Protein AF-V9WDM2-F1 (af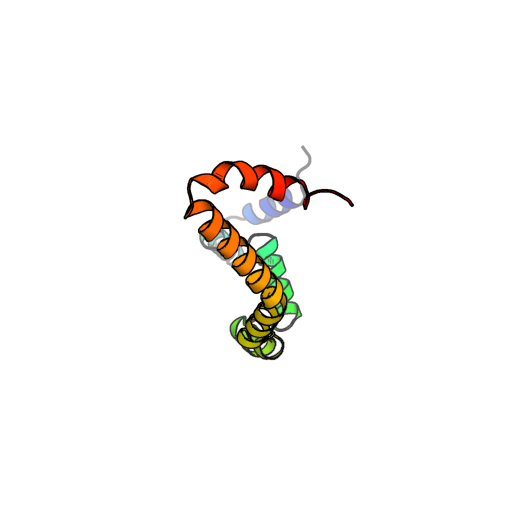db_monomer)

Sequence (119 aa):
MDMTVQELLQSELMEESSDDNEMLEVLEFVKQNGVPLTKEQAQAIFMLNSYGMSDVANYIINVRPQMTAVKKYYDMTNKLTLADRIKGNAKLGNLLKANANPANSLNVDKALSKDGGKL

Secondary structure (DSSP, 8-state):
-PPPHHHHHHHHHHHS-SSS-HHHHHHHHHHHH--PPPHHHHHHHHHHHHTT-SSHHHHHHHHTTTSPPHHHHHHHHHHHTHHHHHHHHHHHHHHHHHHSSTTSTTSHHHHHSSSS---

Organism: NCBI:txid697284

pLDDT: mean 71.93, std 13.54, range [37.59, 91.31]

Nearest PDB structures (foldseek):
  7tve-assembly1_D  TM=2.237E-01  e=8.327E+00  Saccharomyces cerevisiae W303

Solvent-accessible surface area (backbone atoms only — not comparable to full-atom values): 7320 Å² total; per-residue (Å²): 132,87,75,50,71,68,56,51,55,52,45,65,68,65,67,63,84,86,80,83,54,66,66,56,53,51,51,51,46,44,65,76,69,49,79,84,68,52,74,66,54,52,50,49,52,51,50,30,46,76,72,74,29,74,48,62,68,60,40,50,65,68,43,53,81,77,48,80,54,67,67,60,53,51,54,49,53,49,61,69,47,42,62,57,50,54,54,48,51,53,52,49,53,51,49,51,58,35,63,75,36,83,88,45,62,84,54,56,71,69,60,65,62,71,80,65,85,80,137

Foldseek 3Di:
DDDDPVRVVVCVLPVPDDDPPVVNVVVVCCVVPPDDDDPVRVVVCVVCVVVVNNDVVVVCVVCVVVDDDPVNVVVVVCVVCVVVVVVVVVVVVVVVVQVVDPVNPVCPVVVVVPVPDDD

Structure (mmCIF, N/CA/C/O backbone):
data_AF-V9WDM2-F1
#
_entry.id   AF-V9WDM2-F1
#
loop_
_atom_site.group_PDB
_atom_site.id
_atom_site.type_symbol
_atom_site.label_atom_id
_atom_site.label_alt_id
_atom_site.label_comp_id
_atom_site.label_asym_id
_atom_site.label_entity_id
_atom_site.label_seq_id
_atom_site.pdbx_PDB_ins_code
_atom_site.Cartn_x
_atom_site.Cartn_y
_atom_site.Cartn_z
_atom_site.occupancy
_atom_site.B_iso_or_equiv
_atom_site.auth_seq_id
_atom_site.auth_comp_id
_atom_site.auth_asym_id
_atom_site.auth_atom_id
_atom_site.pdbx_PDB_model_num
ATOM 1 N N . MET A 1 1 ? -40.932 20.734 13.663 1.00 45.69 1 MET A N 1
ATOM 2 C CA . MET A 1 1 ? -39.661 20.395 12.998 1.00 45.69 1 MET A CA 1
ATOM 3 C C . MET A 1 1 ? -39.357 18.985 13.437 1.00 45.69 1 MET A C 1
ATOM 5 O O . MET A 1 1 ? -39.225 18.781 14.636 1.00 45.69 1 MET A O 1
ATOM 9 N N . ASP A 1 2 ? -39.398 18.033 12.511 1.00 51.78 2 ASP A N 1
ATOM 10 C CA . ASP A 1 2 ? -39.182 16.621 12.829 1.00 51.78 2 ASP A CA 1
ATOM 11 C C . ASP A 1 2 ? -37.690 16.407 13.087 1.00 51.78 2 ASP A C 1
ATOM 13 O O . ASP A 1 2 ? -36.871 16.655 12.203 1.00 51.78 2 ASP A O 1
ATOM 17 N N . MET A 1 3 ? -37.346 16.016 14.315 1.00 63.31 3 MET A N 1
ATOM 18 C CA . MET A 1 3 ? -35.980 15.637 14.672 1.00 63.31 3 MET A CA 1
ATOM 19 C C . MET A 1 3 ? -35.615 14.329 13.981 1.00 63.31 3 MET A C 1
ATOM 21 O O . MET A 1 3 ? -36.419 13.394 13.909 1.00 63.31 3 MET A O 1
ATOM 25 N N . THR A 1 4 ? -34.386 14.249 13.486 1.00 74.25 4 THR A N 1
ATOM 26 C CA . THR A 1 4 ? -33.841 12.990 12.985 1.00 74.25 4 THR A CA 1
ATOM 27 C C . THR A 1 4 ? -33.590 12.028 14.148 1.00 74.25 4 THR A C 1
ATOM 29 O O . THR A 1 4 ? -33.334 12.436 15.278 1.00 74.25 4 THR A O 1
ATOM 32 N N . VAL A 1 5 ? -33.630 10.721 13.875 1.00 60.34 5 VAL A N 1
ATOM 33 C CA . VAL A 1 5 ? -33.375 9.682 14.892 1.00 60.34 5 VAL A CA 1
ATOM 34 C C . VAL A 1 5 ? -31.994 9.854 15.538 1.00 60.34 5 VAL A C 1
ATOM 36 O O . VAL A 1 5 ? -31.828 9.577 16.718 1.00 60.34 5 VAL A O 1
ATOM 39 N N . GLN A 1 6 ? -31.009 10.348 14.783 1.00 59.41 6 GLN A N 1
ATOM 40 C CA . GLN A 1 6 ? -29.681 10.659 15.313 1.00 59.41 6 GLN A CA 1
ATOM 41 C C . GLN A 1 6 ? -29.691 11.849 16.271 1.00 59.41 6 GLN A C 1
ATOM 43 O O . GLN A 1 6 ? -29.033 11.773 17.301 1.00 59.41 6 GLN A O 1
ATOM 48 N N . GLU A 1 7 ? -30.446 12.906 15.973 1.00 61.44 7 GLU A N 1
ATOM 49 C CA . GLU A 1 7 ? -30.584 14.059 16.871 1.00 61.44 7 GLU A CA 1
ATOM 50 C C . GLU A 1 7 ? -31.331 13.686 18.156 1.00 61.44 7 GLU A C 1
ATOM 52 O O . GLU A 1 7 ? -30.915 14.112 19.227 1.00 61.44 7 GLU A O 1
ATOM 57 N N . LEU A 1 8 ? -32.356 12.830 18.064 1.00 72.06 8 LEU A N 1
ATOM 58 C CA . LEU A 1 8 ? -33.081 12.310 19.229 1.00 72.06 8 LEU A CA 1
ATOM 59 C C . LEU A 1 8 ? -32.185 11.440 20.122 1.00 72.06 8 LEU A C 1
ATOM 61 O O . LEU A 1 8 ? -32.132 11.633 21.330 1.00 72.06 8 LEU A O 1
ATOM 65 N N . LEU A 1 9 ? -31.439 10.502 19.533 1.00 64.50 9 LEU A N 1
ATOM 66 C CA . LEU A 1 9 ? -30.516 9.654 20.294 1.00 64.50 9 LEU A CA 1
ATOM 67 C C . LEU A 1 9 ? -29.387 10.472 20.927 1.00 64.50 9 LEU A C 1
ATOM 69 O O . LEU A 1 9 ? -28.916 10.148 22.012 1.00 64.50 9 LEU A O 1
ATOM 73 N N . GLN A 1 10 ? -28.940 11.528 20.249 1.00 62.47 10 GLN A N 1
ATOM 74 C CA . GLN A 1 10 ? -27.895 12.409 20.751 1.00 62.47 10 GLN A CA 1
ATOM 75 C C . GLN A 1 10 ? -28.404 13.325 21.869 1.00 62.47 10 GLN A C 1
ATOM 77 O O . GLN A 1 10 ? -27.650 13.575 22.808 1.00 62.47 10 GLN A O 1
ATOM 82 N N . SER A 1 11 ? -29.658 13.788 21.805 1.00 64.12 11 SER A N 1
ATOM 83 C CA . SER A 1 11 ? -30.275 14.538 22.903 1.00 64.12 11 SER A CA 1
ATOM 84 C C . SER A 1 11 ? -30.521 13.641 24.112 1.00 64.12 11 SER A C 1
ATOM 86 O O . SER A 1 11 ? -30.099 13.994 25.204 1.00 64.12 11 SER A O 1
ATOM 88 N N . GLU A 1 12 ? -31.088 12.445 23.923 1.00 63.31 12 GLU A N 1
ATOM 89 C CA . GLU A 1 12 ? -31.323 11.492 25.021 1.00 63.31 12 GLU A CA 1
ATOM 90 C C . GLU A 1 12 ? -30.017 11.084 25.721 1.00 63.31 12 GLU A C 1
ATOM 92 O O . GLU A 1 12 ? -29.973 10.972 26.942 1.00 63.31 12 GLU A O 1
ATOM 97 N N . LEU A 1 13 ? -28.927 10.920 24.963 1.00 61.38 13 LEU A N 1
ATOM 98 C CA . LEU A 1 13 ? -27.621 10.546 25.510 1.00 61.38 13 LEU A CA 1
ATOM 99 C C . LEU A 1 13 ? -26.911 11.692 26.249 1.00 61.38 13 LEU A C 1
ATOM 101 O O . LEU A 1 13 ? -26.009 11.427 27.037 1.00 61.38 13 LEU A O 1
ATOM 105 N N . MET A 1 14 ? -27.268 12.952 25.977 1.00 60.31 14 MET A N 1
ATOM 106 C CA . MET A 1 14 ? -26.613 14.134 26.559 1.00 60.31 14 MET A CA 1
ATOM 107 C C . MET A 1 14 ? -27.497 14.925 27.535 1.00 60.31 14 MET A C 1
ATOM 109 O O . MET A 1 14 ? -26.991 15.832 28.194 1.00 60.31 14 MET A O 1
ATOM 113 N N . GLU A 1 15 ? -28.789 14.600 27.650 1.00 58.88 15 GLU A N 1
ATOM 114 C CA . GLU A 1 15 ? -29.723 15.228 28.598 1.00 58.88 15 GLU A CA 1
ATOM 115 C C . GLU A 1 15 ? -29.637 14.650 30.023 1.00 58.88 15 GLU A C 1
ATOM 117 O O . GLU A 1 15 ? -30.030 15.333 30.971 1.00 58.88 15 GLU A O 1
ATOM 122 N N . GLU A 1 16 ? -29.078 13.451 30.224 1.00 55.97 16 GLU A N 1
ATOM 123 C CA . GLU A 1 16 ? -28.810 12.947 31.576 1.00 55.97 16 GLU A CA 1
ATOM 124 C C . GLU A 1 16 ? -27.536 13.581 32.159 1.00 55.97 16 GLU A C 1
ATOM 126 O O . GLU A 1 16 ? -26.406 13.305 31.756 1.00 55.97 16 GLU A O 1
ATOM 131 N N . SER A 1 17 ? -27.744 14.455 33.142 1.00 50.75 17 SER A N 1
ATOM 132 C CA . SER A 1 17 ? -26.737 15.135 33.957 1.00 50.75 17 SER A CA 1
ATOM 133 C C . SER A 1 17 ? -25.688 14.184 34.562 1.00 50.75 17 SER A C 1
ATOM 135 O O . SER A 1 17 ? -25.905 13.561 35.596 1.00 50.75 17 SER A O 1
ATOM 137 N N . SER A 1 18 ? -24.567 14.057 33.857 1.00 58.34 18 SER A N 1
ATOM 138 C CA . SER A 1 18 ? -23.170 14.314 34.254 1.00 58.34 18 SER A CA 1
ATOM 139 C C . SER A 1 18 ? -22.692 14.150 35.714 1.00 58.34 18 SER A C 1
ATOM 141 O O . SER A 1 18 ? -21.987 15.038 36.178 1.00 58.34 18 SER A O 1
ATOM 143 N N . ASP A 1 19 ? -22.945 13.046 36.418 1.00 53.44 19 ASP A N 1
ATOM 144 C CA . ASP A 1 19 ? -22.088 12.737 37.592 1.00 53.44 19 ASP A CA 1
ATOM 145 C C . ASP A 1 19 ? -21.684 11.258 37.769 1.00 53.44 19 ASP A C 1
ATOM 147 O O . ASP A 1 19 ? -20.655 11.012 38.383 1.00 53.44 19 ASP A O 1
ATOM 151 N N . ASP A 1 20 ? -22.384 10.276 37.182 1.00 55.91 20 ASP A N 1
ATOM 152 C CA . ASP A 1 20 ? -22.072 8.839 37.397 1.00 55.91 20 ASP A CA 1
ATOM 153 C C . ASP A 1 20 ? -22.125 7.971 36.121 1.00 55.91 20 ASP A C 1
ATOM 155 O O . ASP A 1 20 ? -22.142 6.739 36.180 1.00 55.91 20 ASP A O 1
ATOM 159 N N . ASN A 1 21 ? -22.175 8.582 34.934 1.00 65.44 21 ASN A N 1
ATOM 160 C CA . ASN A 1 21 ? -22.276 7.826 33.688 1.00 65.44 21 ASN A CA 1
ATOM 161 C C . ASN A 1 21 ? -20.900 7.694 33.021 1.00 65.44 21 ASN A C 1
ATOM 163 O O . ASN A 1 21 ? -20.514 8.482 32.159 1.00 65.44 21 ASN A O 1
ATOM 167 N N . GLU A 1 22 ? -20.167 6.661 33.437 1.00 62.72 22 GLU A N 1
ATOM 168 C CA . GLU A 1 22 ? -18.831 6.285 32.945 1.00 62.72 22 GLU A CA 1
ATOM 169 C C . GLU A 1 22 ? -18.790 6.184 31.404 1.00 62.72 22 GLU A C 1
ATOM 171 O O . GLU A 1 22 ? -17.796 6.521 30.765 1.00 62.72 22 GLU A O 1
ATOM 176 N N . MET A 1 23 ? -19.909 5.806 30.773 1.00 68.44 23 MET A N 1
ATOM 177 C CA . MET A 1 23 ? -20.045 5.776 29.313 1.00 68.44 23 MET A CA 1
ATOM 178 C C . MET A 1 23 ? -20.056 7.173 28.681 1.00 68.44 23 MET A C 1
ATOM 180 O O . MET A 1 23 ? -19.494 7.355 27.603 1.00 68.44 23 MET A O 1
ATOM 184 N N . LEU A 1 24 ? -20.665 8.162 29.335 1.00 70.75 24 LEU A N 1
ATOM 185 C CA . LEU A 1 24 ? -20.655 9.564 28.902 1.00 70.75 24 LEU A CA 1
ATOM 186 C C . LEU A 1 24 ? -19.240 10.144 29.000 1.00 70.75 24 LEU A C 1
ATOM 188 O O . LEU A 1 24 ? -18.790 10.808 28.071 1.00 70.75 24 LEU A O 1
ATOM 192 N N . GLU A 1 25 ? -18.508 9.817 30.066 1.00 69.62 25 GLU A N 1
ATOM 193 C CA . GLU A 1 25 ? -17.116 10.238 30.250 1.00 69.62 25 GLU A CA 1
ATOM 194 C C . GLU A 1 25 ? -16.181 9.583 29.219 1.00 69.62 25 GLU A C 1
ATOM 196 O O . GLU A 1 25 ? -15.334 10.251 28.625 1.00 69.62 25 GLU A O 1
ATOM 201 N N . VAL A 1 26 ? -16.395 8.299 28.905 1.00 67.88 26 VAL A N 1
ATOM 202 C CA . VAL A 1 26 ? -15.683 7.594 27.826 1.00 67.88 26 VAL A CA 1
ATOM 203 C C . VAL A 1 26 ? -16.017 8.186 26.456 1.00 67.88 26 VAL A C 1
ATOM 205 O O . VAL A 1 26 ? -15.117 8.358 25.635 1.00 67.88 26 VAL A O 1
ATOM 208 N N . LEU A 1 27 ? -17.277 8.527 26.183 1.00 73.75 27 LEU A N 1
ATOM 209 C CA . LEU A 1 27 ? -17.672 9.146 24.914 1.00 73.75 27 LEU A CA 1
ATOM 210 C C . LEU A 1 27 ? -17.120 10.567 24.770 1.00 73.75 27 LEU A C 1
ATOM 212 O O . LEU A 1 27 ? -16.655 10.923 23.687 1.00 73.75 27 LEU A O 1
ATOM 216 N N . GLU A 1 28 ? -17.112 11.354 25.845 1.00 73.12 28 GLU A N 1
ATOM 217 C CA . GLU A 1 28 ? -16.496 12.682 25.883 1.00 73.12 28 GLU A CA 1
ATOM 218 C C . GLU A 1 28 ? -14.972 12.567 25.703 1.00 73.12 28 GLU A C 1
ATOM 220 O O . GLU A 1 28 ? -14.385 13.277 24.886 1.00 73.12 28 GLU A O 1
ATOM 225 N N . PHE A 1 29 ? -14.332 11.589 26.352 1.00 73.12 29 PHE A N 1
ATOM 226 C CA . PHE A 1 29 ? -12.915 11.283 26.166 1.00 73.12 29 PHE A CA 1
ATOM 227 C C . PHE A 1 29 ? -12.597 10.871 24.723 1.00 73.12 29 PHE A C 1
ATOM 229 O O . PHE A 1 29 ? -11.645 11.385 24.136 1.00 73.12 29 PHE A O 1
ATOM 236 N N . VAL A 1 30 ? -13.398 9.986 24.122 1.00 68.50 30 VAL A N 1
ATOM 237 C CA . VAL A 1 30 ? -13.250 9.547 22.723 1.00 68.50 30 VAL A CA 1
ATOM 238 C C . VAL A 1 30 ? -13.524 10.696 21.755 1.00 68.50 30 VAL A C 1
ATOM 240 O O . VAL A 1 30 ? -12.865 10.795 20.728 1.00 68.50 30 VAL A O 1
ATOM 243 N N . LYS A 1 31 ? -14.441 11.608 22.072 1.00 68.31 31 LYS A N 1
ATOM 244 C CA . LYS A 1 31 ? -14.692 12.810 21.268 1.00 68.31 31 LYS A CA 1
ATOM 245 C C . LYS A 1 31 ? -13.525 13.797 21.335 1.00 68.31 31 LYS A C 1
ATOM 247 O O . LYS A 1 31 ? -13.182 14.394 20.319 1.00 68.31 31 LYS A O 1
ATOM 252 N N . GLN A 1 32 ? -12.921 13.970 22.511 1.00 73.44 32 GLN A N 1
ATOM 253 C CA . GLN A 1 32 ? -11.815 14.909 22.723 1.00 73.44 32 GLN A CA 1
ATOM 254 C C . GLN A 1 32 ? -10.458 14.360 22.254 1.00 73.44 32 GLN A C 1
ATOM 256 O O . GLN A 1 32 ? -9.615 15.131 21.801 1.00 73.44 32 GLN A O 1
ATOM 261 N N . ASN A 1 33 ? -10.246 13.043 22.341 1.00 71.44 33 ASN A N 1
ATOM 262 C CA . ASN A 1 33 ? -8.949 12.398 22.090 1.00 71.44 33 ASN A CA 1
ATOM 263 C C . ASN A 1 33 ? -8.966 11.416 20.913 1.00 71.44 33 ASN A C 1
ATOM 265 O O . ASN A 1 33 ? -7.913 10.952 20.471 1.00 71.44 33 ASN A O 1
ATOM 269 N N . GLY A 1 34 ? -10.143 11.065 20.403 1.00 62.62 34 GLY A N 1
ATOM 270 C CA . GLY A 1 34 ? -10.276 10.186 19.255 1.00 62.62 34 GLY A CA 1
ATOM 271 C C . GLY A 1 34 ? -9.831 10.895 17.988 1.00 62.62 34 GLY A C 1
ATOM 272 O O . GLY A 1 34 ? -10.251 12.011 17.694 1.00 62.62 34 GLY A O 1
ATOM 273 N N . VAL A 1 35 ? -8.993 10.221 17.206 1.00 70.00 35 VAL A N 1
ATOM 274 C CA . VAL A 1 35 ? -8.709 10.628 15.832 1.00 70.00 35 VAL A CA 1
ATOM 275 C C . VAL A 1 35 ? -9.834 10.054 14.969 1.00 70.00 35 VAL A C 1
ATOM 277 O O . VAL A 1 35 ? -9.858 8.835 14.767 1.00 70.00 35 VAL A O 1
ATOM 280 N N . PRO A 1 36 ? -10.797 10.871 14.494 1.00 70.69 36 PRO A N 1
ATOM 281 C CA . PRO A 1 36 ? -11.882 10.364 13.671 1.00 70.69 36 PRO A CA 1
ATOM 282 C C . PRO A 1 36 ? -11.296 9.777 12.388 1.00 70.69 36 PRO A C 1
ATOM 284 O O . PRO A 1 36 ? -10.600 10.455 11.630 1.00 70.69 36 PRO A O 1
ATOM 287 N N . LEU A 1 37 ? -11.566 8.495 12.163 1.00 77.12 37 LEU A N 1
ATOM 288 C CA . LEU A 1 37 ? -11.148 7.811 10.950 1.00 77.12 37 LEU A CA 1
ATOM 289 C C . LEU A 1 37 ? -12.026 8.255 9.782 1.00 77.12 37 LEU A C 1
ATOM 291 O O . LEU A 1 37 ? -13.242 8.403 9.923 1.00 77.12 37 LEU A O 1
ATOM 295 N N . THR A 1 38 ? -11.429 8.411 8.603 1.00 84.81 38 THR A N 1
ATOM 296 C CA . THR A 1 38 ? -12.218 8.579 7.379 1.00 84.81 38 THR A CA 1
ATOM 297 C C . THR A 1 38 ? -12.978 7.291 7.059 1.00 84.81 38 THR A C 1
ATOM 299 O O . THR A 1 38 ? -12.635 6.199 7.528 1.00 84.81 38 THR A O 1
ATOM 302 N N . LYS A 1 39 ? -14.006 7.396 6.212 1.00 80.69 39 LYS A N 1
ATOM 303 C CA . LYS A 1 39 ? -14.799 6.243 5.763 1.00 80.69 39 LYS A CA 1
ATOM 304 C C . LYS A 1 39 ? -13.913 5.144 5.166 1.00 80.69 39 LYS A C 1
ATOM 306 O O . LYS A 1 39 ? -14.109 3.966 5.454 1.00 80.69 39 LYS A O 1
ATOM 311 N N . GLU A 1 40 ? -12.914 5.534 4.382 1.00 81.94 40 GLU A N 1
ATOM 312 C CA . GLU A 1 40 ? -11.959 4.627 3.745 1.00 81.94 40 GLU A CA 1
ATOM 313 C C . GLU A 1 40 ? -11.073 3.930 4.780 1.00 81.94 40 GLU A C 1
ATOM 315 O O . GLU A 1 40 ? -10.819 2.734 4.660 1.00 81.94 40 GLU A O 1
ATOM 320 N N . GLN A 1 41 ? -10.634 4.646 5.819 1.00 76.12 41 GLN A N 1
ATOM 321 C CA . GLN A 1 41 ? -9.817 4.079 6.894 1.00 76.12 41 GLN A CA 1
ATOM 322 C C . GLN A 1 41 ? -10.611 3.076 7.735 1.00 76.12 41 GLN A C 1
ATOM 324 O O . GLN A 1 41 ? -10.118 1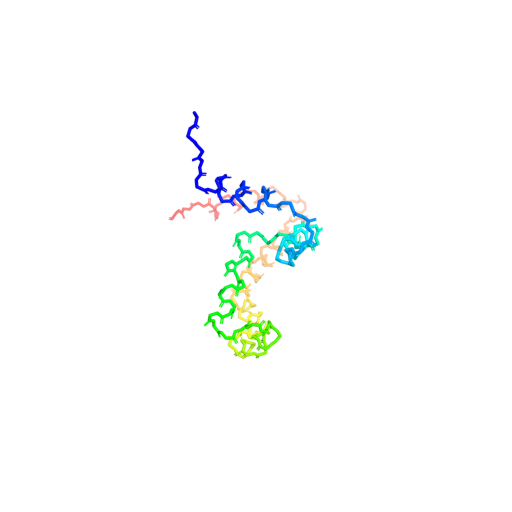.983 8.010 1.00 76.12 41 GLN A O 1
ATOM 329 N N . ALA A 1 42 ? -11.859 3.397 8.083 1.00 81.81 42 ALA A N 1
ATOM 330 C CA . ALA A 1 42 ? -12.745 2.472 8.786 1.00 81.81 42 ALA A CA 1
ATOM 331 C C . ALA A 1 42 ? -13.024 1.209 7.949 1.00 81.81 42 ALA A C 1
ATOM 333 O O . ALA A 1 42 ? -12.955 0.089 8.458 1.00 81.81 42 ALA A O 1
ATOM 334 N N . GLN A 1 43 ? -13.269 1.377 6.645 1.00 83.56 43 GLN A N 1
ATOM 335 C CA . GLN A 1 43 ? -13.483 0.264 5.720 1.00 83.56 43 GLN A CA 1
ATOM 336 C C . GLN A 1 43 ? -12.221 -0.597 5.554 1.00 83.56 43 GLN A C 1
ATOM 338 O O . GLN A 1 43 ? -12.315 -1.825 5.548 1.00 83.56 43 GLN A O 1
ATOM 34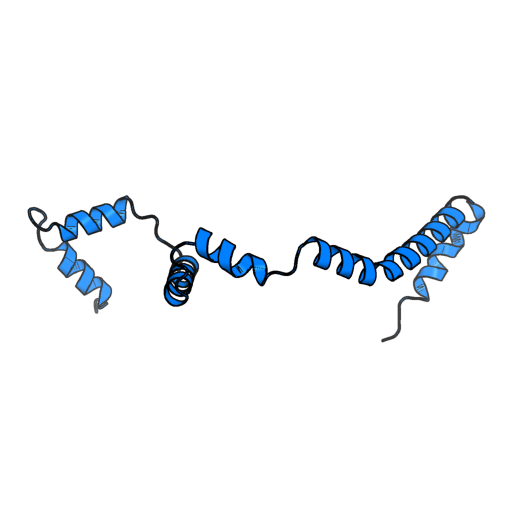3 N N . ALA A 1 44 ? -11.042 0.025 5.486 1.00 80.06 44 ALA A N 1
ATOM 344 C CA . ALA A 1 44 ? -9.763 -0.676 5.426 1.00 80.06 44 ALA A CA 1
ATOM 345 C C . ALA A 1 44 ? -9.497 -1.493 6.699 1.00 80.06 44 ALA A C 1
ATOM 347 O O . ALA A 1 44 ? -9.115 -2.655 6.599 1.00 80.06 44 ALA A O 1
ATOM 348 N N . ILE A 1 45 ? -9.760 -0.933 7.885 1.00 81.56 45 ILE A N 1
ATOM 349 C CA . ILE A 1 45 ? -9.640 -1.658 9.162 1.00 81.56 45 ILE A CA 1
ATOM 350 C C . ILE A 1 45 ? -10.627 -2.824 9.225 1.00 81.56 45 ILE A C 1
ATOM 352 O O . ILE A 1 45 ? -10.265 -3.917 9.660 1.00 81.56 45 ILE A O 1
ATOM 356 N N . PHE A 1 46 ? -11.863 -2.624 8.765 1.00 83.50 46 PHE A N 1
ATOM 357 C CA . PHE A 1 46 ? -12.852 -3.697 8.710 1.00 83.50 46 PHE A CA 1
ATOM 358 C C . PHE A 1 46 ? -12.398 -4.843 7.797 1.00 83.50 46 PHE A C 1
ATOM 360 O O . PHE A 1 46 ? -12.485 -6.006 8.186 1.00 83.50 46 PHE A O 1
ATOM 367 N N . MET A 1 47 ? -11.867 -4.523 6.613 1.00 83.12 47 MET A N 1
ATOM 368 C CA . MET A 1 47 ? -11.308 -5.524 5.702 1.00 83.12 47 MET A CA 1
ATOM 369 C C . MET A 1 47 ? -10.102 -6.234 6.320 1.00 83.12 47 MET A C 1
ATOM 371 O O . MET A 1 47 ? -10.034 -7.456 6.291 1.00 83.12 47 MET A O 1
ATOM 375 N N . LEU A 1 48 ? -9.172 -5.496 6.928 1.00 82.56 48 LEU A N 1
ATOM 376 C CA . LEU A 1 48 ? -8.030 -6.091 7.621 1.00 82.56 48 LEU A CA 1
ATOM 377 C C . LEU A 1 48 ? -8.499 -7.087 8.690 1.00 82.56 48 LEU A C 1
ATOM 379 O O . LEU A 1 48 ? -8.040 -8.223 8.716 1.00 82.56 48 LEU A O 1
ATOM 383 N N . ASN A 1 49 ? -9.487 -6.724 9.505 1.00 81.31 49 ASN A N 1
ATOM 384 C CA . ASN A 1 49 ? -10.037 -7.639 10.503 1.00 81.31 49 ASN A CA 1
ATOM 385 C C . ASN A 1 49 ? -10.742 -8.858 9.887 1.00 81.31 49 ASN A C 1
ATOM 387 O O . ASN A 1 49 ? -10.520 -9.976 10.353 1.00 81.31 49 ASN A O 1
ATOM 391 N N . SER A 1 50 ? -11.552 -8.685 8.836 1.00 82.69 50 SER A N 1
ATOM 392 C CA . SER A 1 50 ? -12.302 -9.794 8.223 1.00 82.69 50 SER A CA 1
ATOM 393 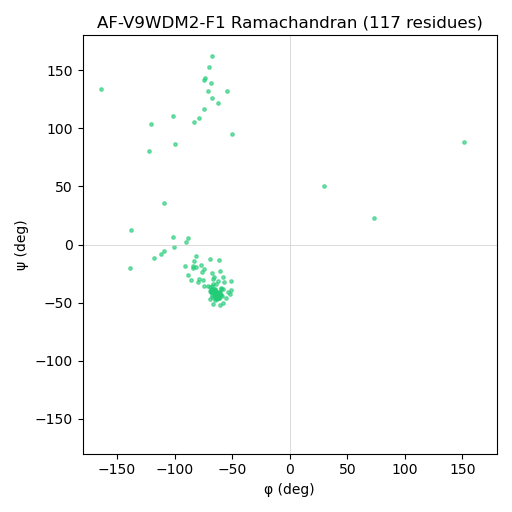C C . SER A 1 50 ? -11.401 -10.835 7.558 1.00 82.69 50 SER A C 1
ATOM 395 O O . SER A 1 50 ? -11.746 -12.016 7.520 1.00 82.69 50 SER A O 1
ATOM 397 N N . TYR A 1 51 ? -10.225 -10.420 7.093 1.00 79.38 51 TYR A N 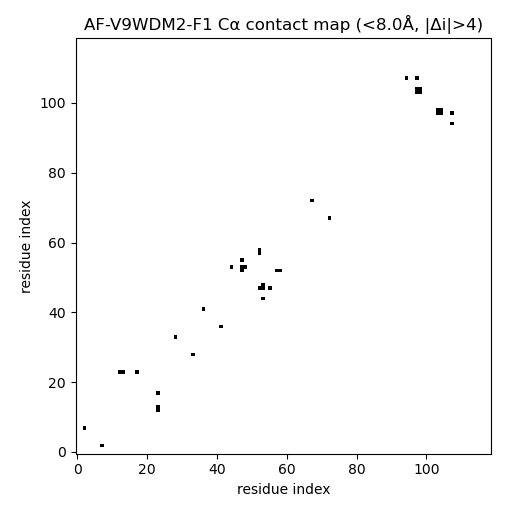1
ATOM 398 C CA . TYR A 1 51 ? -9.211 -11.315 6.550 1.00 79.38 51 TYR A CA 1
ATOM 399 C C . TYR A 1 51 ? -8.240 -11.875 7.609 1.00 79.38 51 TYR A C 1
ATOM 401 O O . TYR A 1 51 ? -7.281 -12.559 7.250 1.00 79.38 51 TYR A O 1
ATOM 409 N N . GLY A 1 52 ? -8.459 -11.610 8.905 1.00 78.06 52 GLY A N 1
ATOM 410 C CA . GLY A 1 52 ? -7.573 -12.062 9.988 1.00 78.06 52 GLY A CA 1
ATOM 411 C C . GLY A 1 52 ? -6.239 -11.303 10.054 1.00 78.06 52 GLY A C 1
ATOM 412 O O . GLY A 1 52 ? -5.249 -11.808 10.575 1.00 78.06 52 GLY A O 1
ATOM 413 N N . MET A 1 53 ? -6.208 -10.093 9.499 1.00 76.50 53 MET A N 1
ATOM 414 C CA . MET A 1 53 ? -5.044 -9.224 9.303 1.00 76.50 53 MET A CA 1
ATOM 415 C C . MET A 1 53 ? -5.093 -8.007 10.239 1.00 76.50 53 MET A C 1
ATOM 417 O O . MET A 1 53 ? -4.701 -6.907 9.857 1.00 76.50 53 MET A O 1
ATOM 421 N N . SER A 1 54 ? -5.596 -8.196 11.462 1.00 73.50 54 SER A N 1
ATOM 422 C CA . SER A 1 54 ? -5.655 -7.154 12.498 1.00 73.50 54 SER A CA 1
ATOM 423 C C . SER A 1 54 ? -4.273 -6.579 12.832 1.00 73.50 54 SER A C 1
ATOM 425 O O . SER A 1 54 ? -4.157 -5.406 13.176 1.00 73.50 54 SER A O 1
ATOM 427 N N . ASP A 1 55 ? -3.220 -7.384 12.661 1.00 82.50 55 ASP A N 1
ATOM 428 C CA . ASP A 1 55 ? -1.830 -6.941 12.679 1.00 82.50 55 ASP A CA 1
ATOM 429 C C . ASP A 1 55 ? -1.275 -6.808 11.250 1.00 82.50 55 ASP A C 1
ATOM 431 O O . ASP A 1 55 ? -1.022 -7.790 10.541 1.00 82.50 55 ASP A O 1
ATOM 435 N N . VAL A 1 56 ? -1.041 -5.559 10.845 1.00 78.00 56 VAL A N 1
ATOM 436 C CA . VAL A 1 56 ? -0.490 -5.195 9.534 1.00 78.00 56 VAL A CA 1
ATOM 437 C C . VAL A 1 56 ? 0.924 -5.758 9.335 1.00 78.00 56 VAL A C 1
ATOM 439 O O . VAL A 1 56 ? 1.290 -6.099 8.208 1.00 78.00 56 VAL A O 1
ATOM 442 N N . ALA A 1 57 ? 1.723 -5.911 10.396 1.00 74.31 57 ALA A N 1
ATOM 443 C CA . ALA A 1 57 ? 3.056 -6.500 10.284 1.00 74.31 57 ALA A CA 1
ATOM 444 C C . ALA A 1 57 ? 2.967 -7.987 9.907 1.00 74.31 57 ALA A C 1
ATOM 446 O O . ALA A 1 57 ? 3.637 -8.431 8.968 1.00 74.31 57 ALA A O 1
ATOM 447 N N . ASN A 1 58 ? 2.069 -8.729 10.563 1.00 76.62 58 ASN A N 1
ATOM 448 C CA . ASN A 1 58 ? 1.769 -10.119 10.212 1.00 76.62 58 ASN A CA 1
ATOM 449 C C . ASN A 1 58 ? 1.208 -10.237 8.791 1.00 76.62 58 ASN A C 1
ATOM 451 O O . ASN A 1 58 ? 1.619 -11.122 8.037 1.00 76.62 58 ASN A O 1
ATOM 455 N N . TYR A 1 59 ? 0.329 -9.320 8.382 1.00 79.56 59 TYR A N 1
ATOM 456 C CA . TYR A 1 59 ? -0.168 -9.274 7.007 1.00 79.56 59 TYR A CA 1
ATOM 457 C C . TYR A 1 59 ? 0.957 -9.118 5.980 1.00 79.56 59 TYR A C 1
ATOM 459 O O . TYR A 1 59 ? 1.043 -9.901 5.032 1.00 79.56 59 TYR A O 1
ATOM 467 N N . ILE A 1 60 ? 1.854 -8.148 6.183 1.00 78.12 60 ILE A N 1
ATOM 468 C CA . ILE A 1 60 ? 2.975 -7.898 5.270 1.00 78.12 60 ILE A CA 1
ATOM 469 C C . ILE A 1 60 ? 3.868 -9.138 5.169 1.00 78.12 60 ILE A C 1
ATOM 471 O O . ILE A 1 60 ? 4.252 -9.516 4.062 1.00 78.12 60 ILE A O 1
ATOM 475 N N . ILE A 1 61 ?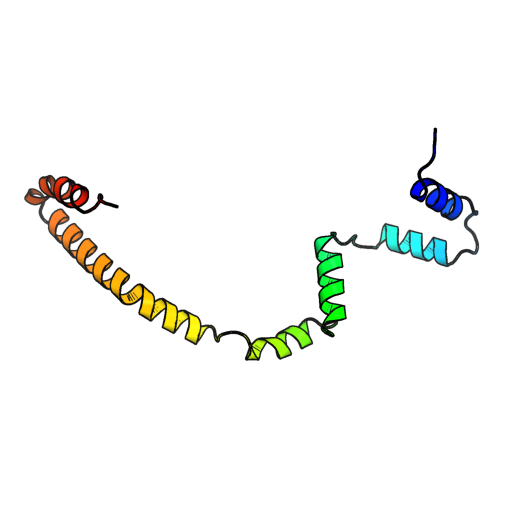 4.170 -9.800 6.290 1.00 81.62 61 ILE A N 1
ATOM 476 C CA . ILE A 1 61 ? 4.967 -11.036 6.302 1.00 81.62 61 ILE A CA 1
ATOM 477 C C . ILE A 1 61 ? 4.276 -12.147 5.497 1.00 81.62 61 ILE A C 1
ATOM 479 O O . ILE A 1 61 ? 4.940 -12.815 4.704 1.00 81.62 61 ILE A O 1
ATOM 483 N N . ASN A 1 62 ? 2.958 -12.305 5.641 1.00 80.56 62 ASN A N 1
ATOM 484 C CA . ASN A 1 62 ? 2.181 -13.351 4.967 1.00 80.56 62 ASN A CA 1
ATOM 485 C C . ASN A 1 62 ? 1.939 -13.085 3.471 1.00 80.56 62 ASN A C 1
ATOM 487 O O . ASN A 1 62 ? 1.840 -14.026 2.680 1.00 80.56 62 ASN A O 1
ATOM 491 N N . VAL A 1 63 ? 1.858 -11.817 3.057 1.00 82.75 63 VAL A N 1
ATOM 492 C CA . VAL A 1 63 ? 1.636 -11.433 1.651 1.00 82.75 63 VAL A CA 1
ATOM 493 C C . VAL A 1 63 ? 2.936 -11.292 0.870 1.00 82.75 63 VAL A C 1
ATOM 495 O O . VAL A 1 63 ? 2.950 -11.522 -0.339 1.00 82.75 63 VAL A O 1
ATOM 498 N N . ARG A 1 64 ? 4.059 -10.995 1.530 1.00 81.75 64 ARG A N 1
ATOM 499 C CA . ARG A 1 64 ? 5.369 -10.846 0.876 1.00 81.75 64 ARG A CA 1
ATOM 500 C C . ARG A 1 64 ? 5.756 -12.017 -0.048 1.00 81.75 64 ARG A C 1
ATOM 502 O O . ARG A 1 64 ? 6.279 -11.725 -1.121 1.00 81.75 64 ARG A O 1
ATOM 509 N N . PRO A 1 65 ? 5.490 -13.300 0.278 1.00 85.38 65 PRO A N 1
ATOM 510 C CA . PRO A 1 65 ? 5.750 -14.420 -0.632 1.00 85.38 65 PRO A CA 1
ATOM 511 C C . PRO A 1 65 ? 4.858 -14.436 -1.884 1.00 85.38 65 PRO A C 1
ATOM 513 O O . PRO A 1 65 ? 5.249 -15.002 -2.900 1.00 85.38 65 PRO A O 1
ATOM 516 N N . GLN A 1 66 ? 3.671 -13.826 -1.817 1.00 87.44 66 GLN A N 1
ATOM 517 C CA . GLN A 1 66 ? 2.717 -13.725 -2.929 1.00 87.44 66 GLN A CA 1
ATOM 518 C C . GLN A 1 66 ? 3.046 -12.549 -3.860 1.00 87.44 66 GLN A C 1
ATOM 520 O O . GLN A 1 66 ? 2.626 -12.520 -5.018 1.00 87.44 66 GLN A O 1
ATOM 525 N N . MET A 1 67 ? 3.815 -11.571 -3.375 1.00 85.44 67 MET A N 1
ATOM 526 C CA . MET A 1 67 ? 4.265 -10.442 -4.180 1.00 85.44 67 MET A CA 1
ATOM 527 C C . MET A 1 67 ? 5.351 -10.869 -5.168 1.00 85.44 67 MET A C 1
ATOM 529 O O . MET A 1 67 ? 6.256 -11.647 -4.866 1.00 85.44 67 MET A O 1
ATOM 533 N N . THR A 1 68 ? 5.317 -10.289 -6.367 1.00 86.62 68 THR A N 1
ATOM 534 C CA . THR A 1 68 ? 6.411 -10.476 -7.322 1.00 86.62 68 THR A CA 1
ATOM 535 C C . THR A 1 68 ? 7.671 -9.802 -6.788 1.00 86.62 68 THR A C 1
ATOM 537 O O . THR A 1 68 ? 7.668 -8.607 -6.495 1.00 86.62 68 THR A O 1
ATOM 540 N N . ALA A 1 69 ? 8.769 -10.558 -6.696 1.00 89.06 69 ALA A N 1
ATOM 541 C CA . ALA A 1 69 ? 10.055 -10.012 -6.285 1.00 89.06 69 ALA A CA 1
ATOM 542 C C . ALA A 1 69 ? 10.443 -8.814 -7.165 1.00 89.06 69 ALA A C 1
ATOM 544 O O . ALA A 1 69 ? 10.434 -8.905 -8.395 1.00 89.06 69 ALA A O 1
ATOM 545 N N . VAL A 1 70 ? 10.854 -7.717 -6.528 1.00 86.94 70 VAL A N 1
ATOM 546 C CA . VAL A 1 70 ? 11.198 -6.446 -7.185 1.00 86.94 70 VAL A CA 1
ATOM 547 C C . VAL A 1 70 ? 12.200 -6.647 -8.326 1.00 86.94 70 VAL A C 1
ATOM 549 O O . VAL A 1 70 ? 12.013 -6.130 -9.424 1.00 86.94 70 VAL A O 1
ATOM 552 N N . LYS A 1 71 ? 13.218 -7.490 -8.115 1.00 89.75 71 LYS A N 1
ATOM 553 C CA . LYS A 1 71 ? 14.186 -7.853 -9.157 1.00 89.75 71 LYS A CA 1
ATOM 554 C C . LYS A 1 71 ? 13.523 -8.496 -10.378 1.00 89.75 71 LYS A C 1
ATOM 556 O O . LYS A 1 71 ? 13.844 -8.133 -11.499 1.00 89.75 71 LYS A O 1
ATOM 561 N N . LYS A 1 72 ? 12.581 -9.423 -10.177 1.00 89.31 72 LYS A N 1
ATOM 562 C CA . LYS A 1 72 ? 11.875 -10.109 -11.270 1.00 89.31 72 LYS A CA 1
ATOM 563 C C . LYS A 1 72 ? 11.003 -9.137 -12.065 1.00 89.31 72 LYS A C 1
ATOM 565 O O . LYS A 1 72 ? 10.961 -9.236 -13.289 1.00 89.31 72 LYS A O 1
ATOM 570 N N . TYR A 1 73 ? 10.363 -8.189 -11.381 1.00 90.31 73 TYR A N 1
ATOM 571 C CA . TYR A 1 73 ? 9.637 -7.095 -12.024 1.00 90.31 73 TYR A CA 1
ATOM 572 C C . TYR A 1 73 ? 10.573 -6.242 -12.893 1.00 90.31 73 TYR A C 1
ATOM 574 O O . TYR A 1 73 ? 10.326 -6.089 -14.086 1.00 90.31 73 TYR A O 1
ATOM 582 N N . TYR A 1 74 ? 11.694 -5.765 -12.341 1.00 89.69 74 TYR A N 1
ATOM 583 C CA . TYR A 1 74 ? 12.656 -4.967 -13.107 1.00 89.69 74 TYR A CA 1
ATOM 584 C C . TYR A 1 74 ? 13.299 -5.744 -14.256 1.00 89.69 74 TYR A C 1
ATOM 586 O O . TYR A 1 74 ? 13.436 -5.196 -15.344 1.00 89.69 74 TYR A O 1
ATOM 594 N N . ASP A 1 75 ? 13.650 -7.015 -14.063 1.00 91.31 75 ASP A N 1
ATOM 595 C CA . ASP A 1 75 ? 14.200 -7.872 -15.116 1.00 91.31 75 ASP A CA 1
ATOM 596 C C . ASP A 1 75 ? 13.199 -8.035 -16.274 1.00 91.31 75 ASP A C 1
ATOM 598 O O . ASP A 1 75 ? 13.583 -7.979 -17.444 1.00 91.31 75 ASP A O 1
ATOM 602 N N . MET A 1 76 ? 11.908 -8.194 -15.966 1.00 90.12 76 MET A N 1
ATOM 603 C CA . MET A 1 76 ? 10.840 -8.276 -16.966 1.00 90.12 76 MET A CA 1
ATOM 604 C C . MET A 1 76 ? 10.659 -6.951 -17.710 1.00 90.12 76 MET A C 1
ATOM 606 O O . MET A 1 76 ? 10.711 -6.931 -18.940 1.00 90.12 76 MET A O 1
ATOM 610 N N . THR A 1 77 ? 10.519 -5.843 -16.981 1.00 87.50 77 THR A N 1
ATOM 611 C CA . THR A 1 77 ? 10.407 -4.500 -17.566 1.00 87.50 77 THR A CA 1
ATOM 612 C C . THR A 1 77 ? 11.628 -4.174 -18.420 1.00 87.50 77 THR A C 1
ATOM 614 O O . THR A 1 77 ? 11.500 -3.610 -19.506 1.00 87.50 77 THR A O 1
ATOM 617 N N . ASN A 1 78 ? 12.822 -4.583 -17.985 1.00 88.25 78 ASN A N 1
ATOM 618 C CA . ASN A 1 78 ? 14.051 -4.379 -18.736 1.00 88.25 78 ASN A CA 1
ATOM 619 C C . ASN A 1 78 ? 14.063 -5.145 -20.054 1.00 88.25 78 ASN A C 1
ATOM 621 O O . ASN A 1 78 ? 14.460 -4.576 -21.067 1.00 88.25 78 ASN A O 1
ATOM 625 N N . LYS A 1 79 ? 13.592 -6.395 -20.059 1.00 88.25 79 LYS A N 1
ATOM 626 C CA . LYS A 1 79 ? 13.451 -7.188 -21.287 1.00 88.25 79 LYS A CA 1
ATOM 627 C C . LYS A 1 79 ? 12.424 -6.584 -22.241 1.00 88.25 79 LYS A C 1
ATOM 629 O O . LYS A 1 79 ? 12.716 -6.465 -23.426 1.00 88.25 79 LYS A O 1
ATOM 634 N N . LEU A 1 80 ? 11.264 -6.168 -21.729 1.00 86.81 80 LEU A N 1
ATOM 635 C CA . LEU A 1 80 ? 10.196 -5.570 -22.539 1.00 86.81 80 LEU A CA 1
ATOM 636 C C . LEU A 1 80 ? 10.641 -4.257 -23.194 1.00 86.81 80 LEU A C 1
ATOM 638 O O . LEU A 1 80 ? 10.401 -4.038 -24.374 1.00 86.81 80 LEU A O 1
ATOM 642 N N . THR A 1 81 ? 11.353 -3.413 -22.450 1.00 88.31 81 THR A N 1
ATOM 643 C CA . THR A 1 81 ? 11.782 -2.080 -22.912 1.00 88.31 81 THR A CA 1
ATOM 644 C C . THR A 1 81 ? 13.149 -2.078 -23.605 1.00 88.31 81 THR A C 1
ATOM 646 O O . THR A 1 81 ? 13.657 -1.014 -23.965 1.00 88.31 81 THR A O 1
ATOM 649 N N . LEU A 1 82 ? 13.795 -3.240 -23.770 1.00 88.31 82 LEU A N 1
ATOM 650 C CA . LEU A 1 82 ? 15.124 -3.329 -24.381 1.00 88.31 82 LEU A CA 1
ATOM 651 C C . LEU A 1 82 ? 15.081 -2.903 -25.852 1.00 88.31 82 LEU A C 1
ATOM 653 O O . LEU A 1 82 ? 15.916 -2.114 -26.290 1.00 88.31 82 LEU A O 1
ATOM 657 N N . ALA A 1 83 ? 14.088 -3.394 -26.598 1.00 78.25 83 ALA A N 1
ATOM 658 C CA . ALA A 1 83 ? 13.919 -3.081 -28.014 1.00 78.25 83 ALA A CA 1
ATOM 659 C C . ALA A 1 83 ? 13.682 -1.580 -28.235 1.00 78.25 83 ALA A C 1
ATOM 661 O O . ALA A 1 83 ? 14.336 -0.972 -29.083 1.00 78.25 83 ALA A O 1
ATOM 662 N N . ASP A 1 84 ? 12.829 -0.963 -27.414 1.00 85.88 84 ASP A N 1
ATOM 663 C CA . ASP A 1 84 ? 12.556 0.476 -27.477 1.00 85.88 84 ASP A CA 1
ATOM 664 C C . ASP A 1 84 ? 13.789 1.310 -27.129 1.00 85.88 84 ASP A C 1
ATOM 666 O O . ASP A 1 84 ? 14.067 2.309 -27.793 1.00 85.88 84 ASP A O 1
ATOM 670 N N . ARG A 1 85 ? 14.590 0.874 -26.147 1.00 85.25 85 ARG A N 1
ATOM 671 C CA . ARG A 1 85 ? 15.867 1.525 -25.818 1.00 85.25 85 ARG A CA 1
ATOM 672 C C . ARG A 1 85 ? 16.887 1.409 -26.947 1.00 85.25 85 ARG A C 1
ATOM 674 O O . ARG A 1 85 ? 17.547 2.395 -27.262 1.00 85.25 85 ARG A O 1
ATOM 681 N N . ILE A 1 86 ? 16.994 0.249 -27.598 1.00 84.19 86 ILE A N 1
ATOM 682 C CA . ILE A 1 86 ? 17.869 0.061 -28.768 1.00 84.19 86 ILE A CA 1
ATOM 683 C C . ILE A 1 86 ? 17.414 0.963 -29.925 1.00 84.19 86 ILE A C 1
ATOM 685 O O . ILE A 1 86 ? 18.232 1.682 -30.504 1.00 84.19 86 ILE A O 1
ATOM 689 N N . LYS A 1 87 ? 16.109 0.983 -30.227 1.00 83.25 87 LYS A N 1
ATOM 690 C CA . LYS A 1 87 ? 15.526 1.821 -31.287 1.00 83.25 87 LYS A CA 1
ATOM 691 C C . LYS A 1 87 ? 15.708 3.315 -30.992 1.00 83.25 87 LYS A C 1
ATOM 693 O O . LYS A 1 87 ? 16.114 4.072 -31.875 1.00 83.25 87 LYS A O 1
ATOM 698 N N . GLY A 1 88 ? 15.466 3.731 -29.749 1.00 86.81 88 GLY A N 1
ATOM 699 C CA . GLY A 1 88 ? 15.682 5.097 -29.271 1.00 86.81 88 GLY A CA 1
ATOM 700 C C . GLY A 1 88 ? 17.145 5.528 -29.377 1.00 86.81 88 GLY A C 1
ATOM 701 O O . GLY A 1 88 ? 17.426 6.593 -29.925 1.00 86.81 88 GLY A O 1
ATOM 702 N N . ASN A 1 89 ? 18.085 4.675 -28.958 1.00 86.81 89 ASN A N 1
ATOM 703 C CA . ASN A 1 89 ? 19.522 4.948 -29.056 1.00 86.81 89 ASN A CA 1
ATOM 704 C C . ASN A 1 89 ? 20.003 5.050 -30.510 1.00 86.81 89 ASN A C 1
ATOM 706 O O . ASN A 1 89 ? 20.805 5.928 -30.826 1.00 86.81 89 ASN A O 1
ATOM 710 N N . ALA A 1 90 ? 19.491 4.212 -31.417 1.00 84.75 90 ALA A N 1
ATOM 711 C CA . ALA A 1 90 ? 19.798 4.317 -32.844 1.00 84.75 90 ALA A CA 1
ATOM 712 C C . ALA A 1 90 ? 19.296 5.647 -33.437 1.00 84.75 90 ALA A C 1
ATOM 714 O O . ALA A 1 90 ? 20.026 6.328 -34.162 1.00 84.75 90 ALA A O 1
ATOM 715 N N . LYS A 1 91 ? 18.072 6.061 -33.075 1.00 83.44 91 LYS A N 1
ATOM 716 C CA . LYS A 1 91 ? 17.505 7.353 -33.486 1.00 83.44 91 LYS A CA 1
ATOM 717 C C . LYS A 1 91 ? 18.322 8.524 -32.934 1.00 83.44 91 LYS A C 1
ATOM 719 O O . LYS A 1 91 ? 18.646 9.438 -33.689 1.00 83.44 91 LYS A O 1
ATOM 724 N N . LEU A 1 92 ? 18.715 8.472 -31.662 1.00 83.00 92 LEU A N 1
ATOM 725 C CA . LEU A 1 92 ? 19.556 9.492 -31.036 1.00 83.00 92 LEU A CA 1
ATOM 726 C C . LEU A 1 92 ? 20.938 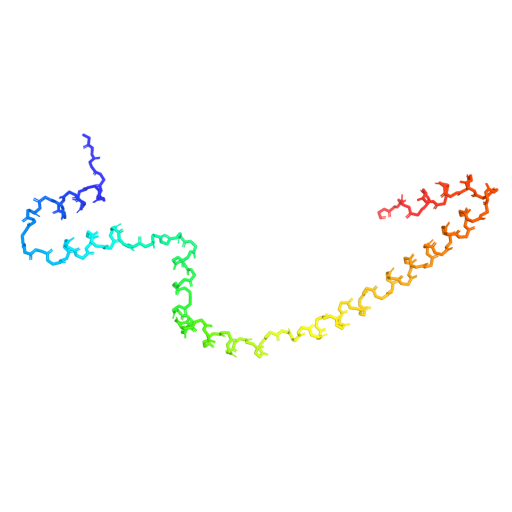9.577 -31.698 1.00 83.00 92 LEU A C 1
ATOM 728 O O . LEU A 1 92 ? 21.401 10.671 -32.004 1.00 83.00 92 LEU A O 1
ATOM 732 N N . GLY A 1 93 ? 21.570 8.439 -31.996 1.00 82.12 93 GLY A N 1
ATOM 733 C CA . GLY A 1 93 ? 22.844 8.397 -32.718 1.00 82.12 93 GLY A CA 1
ATOM 734 C C . GLY A 1 93 ? 22.762 9.033 -34.110 1.00 82.12 93 GLY A C 1
ATOM 735 O O . GLY A 1 93 ? 23.681 9.743 -34.518 1.00 82.12 93 GLY A O 1
ATOM 736 N N . ASN A 1 94 ? 21.646 8.842 -34.819 1.00 80.12 94 ASN A N 1
ATOM 737 C CA . ASN A 1 94 ? 21.404 9.495 -36.107 1.00 80.12 94 ASN A CA 1
ATOM 738 C C . ASN A 1 94 ? 21.198 11.009 -35.961 1.00 80.12 94 ASN A C 1
ATOM 740 O O . ASN A 1 94 ? 21.756 11.769 -36.749 1.00 80.12 94 ASN A O 1
ATOM 744 N N . LEU A 1 95 ? 20.459 11.454 -34.939 1.00 78.69 95 LEU A N 1
ATOM 745 C CA . LEU A 1 95 ? 20.269 12.880 -34.647 1.00 78.69 95 LEU A CA 1
ATOM 746 C C . LEU A 1 95 ? 21.588 13.566 -34.277 1.00 78.69 95 LEU A C 1
ATOM 748 O O . LEU A 1 95 ? 21.876 14.647 -34.780 1.00 78.69 95 LEU A O 1
ATOM 752 N N . LEU A 1 96 ? 22.423 12.922 -33.458 1.00 79.56 96 LEU A N 1
ATOM 753 C CA . LEU A 1 96 ? 23.736 13.450 -33.084 1.00 79.56 96 LEU A CA 1
ATOM 754 C C . LEU A 1 96 ? 24.664 13.571 -34.299 1.00 79.56 96 LEU A C 1
ATOM 756 O O . LEU A 1 96 ? 25.322 14.594 -34.458 1.00 79.56 96 LEU A O 1
ATOM 760 N N . LYS A 1 97 ? 24.676 12.577 -35.195 1.00 77.19 97 LYS A N 1
ATOM 761 C CA . LYS A 1 97 ? 25.446 12.638 -36.452 1.0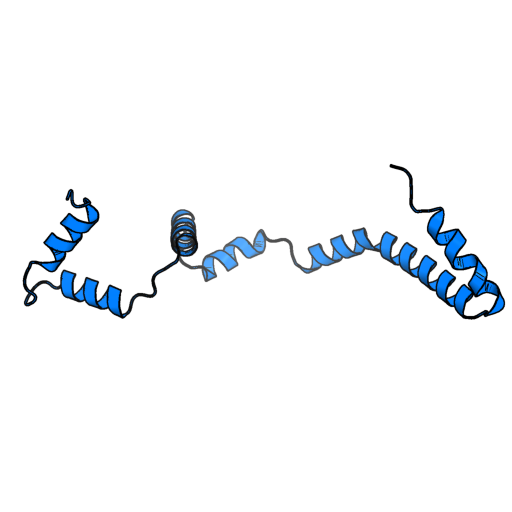0 77.19 97 LYS A CA 1
ATOM 762 C C . LYS A 1 97 ? 24.927 13.711 -37.411 1.00 77.19 97 LYS A C 1
ATOM 764 O O . LYS A 1 97 ? 25.727 14.377 -38.061 1.00 77.19 97 LYS A O 1
ATOM 769 N N . ALA A 1 98 ? 23.609 13.880 -37.502 1.00 69.62 98 ALA A N 1
ATOM 770 C CA . ALA A 1 98 ? 22.994 14.922 -38.319 1.00 69.62 98 ALA A CA 1
ATOM 771 C C . ALA A 1 98 ? 23.274 16.330 -37.765 1.00 69.62 98 ALA A C 1
ATOM 773 O O . ALA A 1 98 ? 23.497 17.245 -38.549 1.00 69.62 98 ALA A O 1
ATOM 774 N N . ASN A 1 99 ? 23.319 16.492 -36.438 1.00 67.56 99 ASN A N 1
ATOM 775 C CA . ASN A 1 99 ? 23.616 17.765 -35.777 1.00 67.56 99 ASN A CA 1
ATOM 776 C C . ASN A 1 99 ? 25.120 18.103 -35.760 1.00 67.56 99 ASN A C 1
ATOM 778 O O . ASN A 1 99 ? 25.497 19.268 -35.803 1.00 67.56 99 ASN A O 1
ATOM 782 N N . ALA A 1 100 ? 25.996 17.092 -35.740 1.00 70.06 100 ALA A N 1
ATOM 783 C CA . ALA A 1 100 ? 27.449 17.278 -35.803 1.00 70.06 100 ALA A CA 1
ATOM 784 C C . ALA A 1 100 ? 27.945 17.780 -37.173 1.00 70.06 100 ALA A C 1
ATOM 786 O O . ALA A 1 100 ? 29.099 18.190 -37.287 1.00 70.06 100 ALA A O 1
ATOM 787 N N . ASN A 1 101 ? 27.098 17.755 -38.208 1.00 63.88 101 ASN A N 1
ATOM 788 C CA . ASN A 1 101 ? 27.424 18.284 -39.525 1.00 63.88 101 ASN A CA 1
ATOM 789 C C . ASN A 1 101 ? 26.429 19.400 -39.906 1.00 63.88 101 ASN A C 1
ATOM 791 O O . ASN A 1 101 ? 25.301 19.091 -40.298 1.00 63.88 101 ASN A O 1
ATOM 795 N N . PRO A 1 102 ? 26.811 20.691 -39.825 1.00 59.47 102 PRO A N 1
ATOM 796 C CA . PRO A 1 102 ? 25.887 21.816 -40.005 1.00 59.47 102 PRO A CA 1
ATOM 797 C C . PRO A 1 102 ? 25.226 21.886 -41.395 1.00 59.47 102 PRO A C 1
ATOM 799 O O . PRO A 1 102 ? 24.227 22.582 -41.550 1.00 59.47 102 PRO A O 1
ATOM 802 N N . ALA A 1 103 ? 25.716 21.123 -42.381 1.00 59.31 103 ALA A N 1
ATOM 803 C CA . ALA A 1 103 ? 25.102 20.973 -43.704 1.00 59.31 103 ALA A CA 1
ATOM 804 C C . ALA A 1 103 ? 23.861 20.044 -43.741 1.00 59.31 103 ALA A C 1
ATOM 806 O O . ALA A 1 103 ? 23.083 20.111 -44.689 1.00 59.31 103 ALA A O 1
ATOM 807 N N . ASN A 1 104 ? 23.651 19.189 -42.728 1.00 56.53 104 ASN A N 1
ATOM 808 C CA . ASN A 1 104 ? 22.548 18.209 -42.677 1.00 56.53 104 ASN A CA 1
ATOM 809 C C . ASN A 1 104 ? 21.354 18.641 -41.804 1.00 56.53 104 ASN A C 1
ATOM 811 O O . ASN A 1 104 ? 20.341 17.937 -41.757 1.00 56.53 104 ASN A O 1
ATOM 815 N N . SER A 1 105 ? 21.441 19.801 -41.149 1.00 53.62 105 SER A N 1
ATOM 816 C CA . SER A 1 105 ? 20.403 20.356 -40.264 1.00 53.62 105 SER A CA 1
ATOM 817 C C . SER A 1 105 ? 19.060 20.615 -40.968 1.00 53.62 105 SER A C 1
ATOM 819 O O . SER A 1 105 ? 18.017 20.583 -40.325 1.00 53.62 105 SER A O 1
ATOM 821 N N . LEU A 1 106 ? 19.060 20.778 -42.295 1.00 52.31 106 LEU A N 1
ATOM 822 C CA . LEU A 1 106 ? 17.871 21.082 -43.105 1.00 52.31 106 LEU A CA 1
ATOM 823 C C . LEU A 1 106 ? 16.991 19.862 -43.461 1.00 52.31 106 LEU A C 1
ATOM 825 O O . LEU A 1 106 ? 15.898 20.041 -43.993 1.00 52.31 106 LEU A O 1
ATOM 829 N N . ASN A 1 107 ? 17.433 18.623 -43.199 1.00 51.78 107 ASN A N 1
ATOM 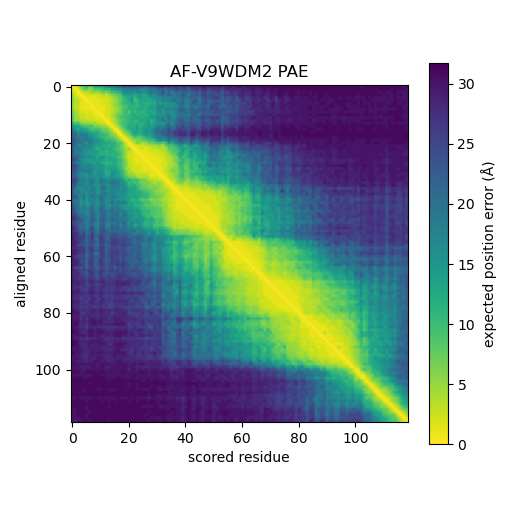830 C CA . ASN A 1 107 ? 16.704 17.402 -43.602 1.00 51.78 107 ASN A CA 1
ATOM 831 C C . ASN A 1 107 ? 16.066 16.613 -42.443 1.00 51.78 107 ASN A C 1
ATOM 833 O O . ASN A 1 107 ? 15.336 15.650 -42.689 1.00 51.78 107 ASN A O 1
ATOM 837 N N . VAL A 1 108 ? 16.311 17.002 -41.189 1.00 53.66 108 VAL A N 1
ATOM 838 C CA . VAL A 1 108 ? 15.823 16.264 -40.009 1.00 53.66 108 VAL A CA 1
ATOM 839 C C . VAL A 1 108 ? 14.299 16.400 -39.848 1.00 53.66 108 VAL A C 1
ATOM 841 O O . VAL A 1 108 ? 13.625 15.410 -39.552 1.00 53.66 108 VAL A O 1
ATOM 844 N N . ASP A 1 109 ? 13.733 17.565 -40.174 1.00 50.56 109 ASP A N 1
ATOM 845 C CA . ASP A 1 109 ? 12.288 17.830 -40.065 1.00 50.56 109 ASP A CA 1
ATOM 846 C C . ASP A 1 109 ? 11.436 16.997 -41.038 1.00 50.56 109 ASP A C 1
ATOM 848 O O . ASP A 1 109 ? 10.304 16.617 -40.734 1.00 50.56 109 ASP A O 1
ATOM 852 N N . LYS A 1 110 ? 11.984 16.631 -42.204 1.00 49.22 110 LYS A N 1
ATOM 853 C CA . LYS A 1 110 ? 11.257 15.873 -43.239 1.00 49.22 110 LYS A CA 1
ATOM 854 C C . LYS A 1 110 ? 11.261 14.357 -43.003 1.00 49.22 110 LYS A C 1
ATOM 856 O O . LYS A 1 110 ? 10.431 13.648 -43.570 1.00 49.22 110 LYS A O 1
ATOM 861 N N . ALA A 1 111 ? 12.187 13.858 -42.181 1.00 48.59 111 ALA A N 1
ATOM 862 C CA . ALA A 1 111 ? 12.268 12.448 -41.798 1.00 48.59 111 ALA A CA 1
ATOM 863 C C . ALA A 1 111 ? 11.364 12.117 -40.595 1.00 48.59 111 ALA A C 1
ATOM 865 O O . ALA A 1 111 ? 10.840 11.009 -40.510 1.00 48.59 111 ALA A O 1
ATOM 866 N N . LEU A 1 112 ? 11.135 13.081 -39.695 1.00 51.38 112 LEU A N 1
ATOM 867 C CA . LEU A 1 112 ? 10.256 12.924 -38.530 1.00 51.38 112 LEU A CA 1
ATOM 868 C C . LEU A 1 112 ? 8.759 12.978 -38.880 1.00 51.38 112 LEU A C 1
ATOM 870 O O . LEU A 1 112 ? 7.959 12.400 -38.149 1.00 51.38 112 LEU A O 1
ATOM 874 N N . SER A 1 113 ? 8.373 13.607 -39.997 1.00 51.06 113 SER A N 1
ATOM 875 C CA . SER A 1 113 ? 6.965 13.710 -40.417 1.00 51.06 113 SER A CA 1
ATOM 876 C C . SER A 1 113 ? 6.427 12.492 -41.179 1.00 51.06 113 SER A C 1
ATOM 878 O O . SER A 1 113 ? 5.217 12.365 -41.338 1.00 51.06 113 SER A O 1
ATOM 880 N N . LYS A 1 114 ? 7.292 11.581 -41.650 1.00 53.28 114 LYS A N 1
ATOM 881 C CA . LYS A 1 114 ? 6.873 10.400 -42.433 1.00 53.28 114 LYS A CA 1
ATOM 882 C C . LYS A 1 114 ? 6.575 9.151 -41.605 1.00 53.28 114 LYS A C 1
ATOM 884 O O . LYS A 1 114 ? 5.905 8.262 -42.114 1.00 53.28 114 LYS A O 1
ATOM 889 N N . ASP A 1 115 ? 7.047 9.089 -40.363 1.00 48.81 115 ASP A N 1
ATOM 890 C CA . ASP A 1 115 ? 6.892 7.914 -39.484 1.00 48.81 115 ASP A CA 1
ATOM 891 C C . ASP A 1 115 ? 5.764 8.097 -38.446 1.00 48.81 115 ASP A C 1
ATOM 893 O O . ASP A 1 115 ? 5.584 7.284 -37.543 1.00 48.81 115 ASP A O 1
ATOM 897 N N . GLY A 1 116 ? 5.004 9.192 -38.563 1.00 49.72 116 GLY A N 1
ATOM 898 C CA . GLY A 1 116 ? 3.881 9.540 -37.699 1.00 49.72 116 GLY A CA 1
ATOM 899 C C . GLY A 1 116 ? 2.600 9.717 -38.501 1.00 49.72 116 GLY A C 1
ATOM 900 O O . GLY A 1 116 ? 2.203 10.841 -38.787 1.00 49.72 116 GLY A O 1
ATOM 901 N N . GLY A 1 117 ? 1.946 8.610 -38.854 1.00 44.78 117 GLY A N 1
ATOM 902 C CA . GLY A 1 117 ? 0.569 8.662 -39.336 1.00 44.78 117 GLY A CA 1
ATOM 903 C C . GLY A 1 117 ? 0.192 7.547 -40.297 1.00 44.78 117 GLY A C 1
ATOM 904 O O . GLY A 1 117 ? 0.241 7.737 -41.509 1.00 44.78 117 GLY A O 1
ATOM 905 N N . LYS A 1 118 ? -0.272 6.426 -39.743 1.00 37.78 118 LYS A N 1
ATOM 906 C CA . LYS A 1 118 ? -1.553 5.806 -40.104 1.00 37.78 118 LYS A CA 1
ATOM 907 C C . LYS A 1 118 ? -1.943 4.805 -39.014 1.00 37.78 118 LYS A C 1
ATOM 909 O O . LYS A 1 118 ? -1.084 4.082 -38.517 1.00 37.78 118 LYS A O 1
ATOM 914 N N . LEU A 1 119 ? -3.217 4.898 -38.631 1.00 37.59 119 LEU A N 1
ATOM 915 C CA . LEU A 1 119 ? -3.970 3.968 -37.787 1.00 37.59 119 LEU A CA 1
ATOM 916 C C . LEU A 1 119 ? -3.807 2.520 -38.262 1.00 37.59 119 LEU A C 1
ATOM 918 O O . LEU A 1 119 ? -3.733 2.332 -39.500 1.00 37.59 119 LEU A O 1
#

Mean predicted aligned error: 18.91 Å

Radius of gyration: 32.63 Å; Cα contacts (8 Å, |Δi|>4): 20; chains: 1; bounding box: 67×36×81 Å